Protein AF-A0AAP4UC87-F1 (afdb_monomer)

Solvent-accessible surface area (backbone atoms only — not comparable to full-atom values): 5278 Å² total; per-residue (Å²): 140,62,82,71,64,65,67,55,67,78,73,70,78,74,88,92,70,98,65,88,72,57,54,55,57,28,8,86,86,77,73,41,74,16,70,49,22,54,79,70,76,41,55,62,88,73,18,70,56,74,84,49,66,90,65,54,71,68,59,66,68,59,48,63,76,36,65,94,43,40,46,69,20,70,73,60,50,60,66,53,50,111

Radius of gyration: 16.44 Å; Cα contacts (8 Å, |Δi|>4): 78; chains: 1; bounding box: 20×52×28 Å

Structure (mmCIF, N/CA/C/O backbone):
data_AF-A0AAP4UC87-F1
#
_entry.id   AF-A0AAP4UC87-F1
#
loop_
_atom_site.group_PDB
_atom_site.id
_atom_site.type_symbol
_atom_site.label_atom_id
_atom_site.label_alt_id
_atom_site.label_comp_id
_atom_site.label_asym_id
_atom_site.label_entity_id
_atom_site.label_seq_id
_atom_site.pdbx_PDB_ins_code
_atom_site.Cartn_x
_atom_site.Cartn_y
_atom_site.Cartn_z
_atom_site.occupancy
_atom_site.B_iso_or_equiv
_atom_site.auth_seq_id
_atom_site.auth_comp_id
_atom_site.auth_asym_id
_atom_site.auth_atom_id
_atom_site.pdbx_PDB_model_num
ATOM 1 N N . MET A 1 1 ? 7.619 -40.643 -10.576 1.00 43.25 1 MET A N 1
ATOM 2 C CA . MET A 1 1 ? 7.524 -39.465 -9.686 1.00 43.25 1 MET A CA 1
ATOM 3 C C . MET A 1 1 ? 6.410 -38.594 -10.237 1.00 43.25 1 MET A C 1
ATOM 5 O O . MET A 1 1 ? 6.528 -38.129 -11.367 1.00 43.25 1 MET A O 1
ATOM 9 N N . THR A 1 2 ? 5.264 -38.517 -9.561 1.00 39.44 2 THR A N 1
ATOM 10 C CA . THR A 1 2 ? 4.051 -37.908 -10.143 1.00 39.44 2 THR A CA 1
ATOM 11 C C . THR A 1 2 ? 3.726 -36.598 -9.445 1.00 39.44 2 THR A C 1
ATOM 13 O O . THR A 1 2 ? 3.869 -36.476 -8.235 1.00 39.44 2 THR A O 1
ATOM 16 N N . LYS A 1 3 ? 3.237 -35.615 -10.214 1.00 50.19 3 LYS A N 1
ATOM 17 C CA . LYS A 1 3 ? 2.880 -34.250 -9.770 1.00 50.19 3 LYS A CA 1
ATOM 18 C C . LYS A 1 3 ? 1.984 -34.178 -8.516 1.00 50.19 3 LYS A C 1
ATOM 20 O O . LYS A 1 3 ? 1.867 -33.114 -7.918 1.00 50.19 3 LYS A O 1
ATOM 25 N N . LYS A 1 4 ? 1.367 -35.292 -8.108 1.00 49.31 4 LYS A N 1
ATOM 26 C CA . LYS A 1 4 ? 0.562 -35.421 -6.886 1.00 49.31 4 LYS A CA 1
ATOM 27 C C . LYS A 1 4 ? 1.390 -35.280 -5.599 1.00 49.31 4 LYS A C 1
ATOM 29 O O . LYS A 1 4 ? 0.853 -34.816 -4.603 1.00 49.31 4 LYS A O 1
ATOM 34 N N . GLU A 1 5 ? 2.683 -35.600 -5.634 1.00 40.91 5 GLU A N 1
ATOM 35 C CA . GLU A 1 5 ? 3.570 -35.545 -4.459 1.00 40.91 5 GLU A CA 1
ATOM 36 C C . GLU A 1 5 ? 3.936 -34.098 -4.069 1.00 40.91 5 GLU A C 1
ATOM 38 O O . GLU A 1 5 ? 4.125 -33.807 -2.894 1.00 40.91 5 GLU A O 1
ATOM 43 N N . VAL A 1 6 ? 3.931 -33.158 -5.025 1.00 52.03 6 VAL A N 1
ATOM 44 C CA . VAL A 1 6 ? 4.310 -31.745 -4.797 1.00 52.03 6 VAL A CA 1
ATOM 45 C C . VAL A 1 6 ? 3.196 -30.944 -4.107 1.00 52.03 6 VAL A C 1
ATOM 47 O O . VAL A 1 6 ? 3.468 -30.055 -3.305 1.00 52.03 6 VAL A O 1
ATOM 50 N N . VAL A 1 7 ? 1.926 -31.276 -4.361 1.00 50.19 7 VAL A N 1
ATOM 51 C CA . VAL A 1 7 ? 0.771 -30.560 -3.777 1.00 50.19 7 VAL A CA 1
ATOM 52 C C . VAL A 1 7 ? 0.596 -30.880 -2.285 1.00 50.19 7 VAL A C 1
ATOM 54 O O . VAL A 1 7 ? 0.003 -30.099 -1.542 1.00 50.19 7 VAL A O 1
ATOM 57 N N . GLN A 1 8 ? 1.124 -32.016 -1.825 1.00 45.03 8 GLN A N 1
ATOM 58 C CA . GLN A 1 8 ? 0.969 -32.476 -0.446 1.00 45.03 8 GLN A CA 1
ATOM 59 C C . GLN A 1 8 ? 1.971 -31.828 0.524 1.00 45.03 8 GLN A C 1
ATOM 61 O O . GLN A 1 8 ? 1.642 -31.657 1.698 1.00 45.03 8 GLN A O 1
ATOM 66 N N . VAL A 1 9 ? 3.136 -31.393 0.024 1.00 50.06 9 VAL A N 1
ATOM 67 C CA . VAL A 1 9 ? 4.193 -30.748 0.826 1.00 50.06 9 VAL A CA 1
ATOM 68 C C . VAL A 1 9 ? 3.730 -29.405 1.404 1.00 50.06 9 VAL A C 1
ATOM 70 O O . VAL A 1 9 ? 4.057 -29.080 2.538 1.00 50.06 9 VAL A O 1
ATOM 73 N N . TYR A 1 10 ? 2.888 -28.654 0.689 1.00 46.16 10 TYR A N 1
ATOM 74 C CA . TYR A 1 10 ? 2.434 -27.330 1.138 1.00 46.16 10 TYR A CA 1
ATOM 75 C C . TYR A 1 10 ? 1.209 -27.342 2.067 1.00 46.16 10 TYR A C 1
ATOM 77 O O . TYR A 1 10 ? 0.781 -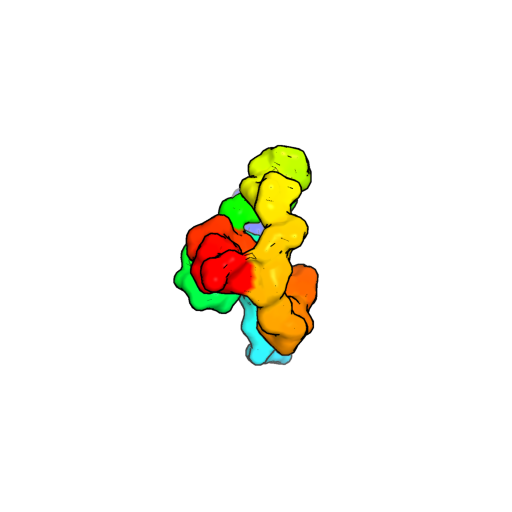26.283 2.514 1.00 46.16 10 TYR A O 1
ATOM 85 N N . ARG A 1 11 ? 0.623 -28.509 2.374 1.00 48.50 11 ARG A N 1
ATOM 86 C CA . ARG A 1 11 ? -0.589 -28.603 3.218 1.00 48.50 11 ARG A CA 1
ATOM 87 C C . ARG A 1 11 ? -0.296 -28.910 4.698 1.00 48.50 11 ARG A C 1
ATOM 89 O O . ARG A 1 11 ? -1.232 -28.964 5.485 1.00 48.50 11 ARG A O 1
ATOM 96 N N . HIS A 1 12 ? 0.968 -29.125 5.071 1.00 45.09 12 HIS A N 1
ATOM 97 C CA . HIS A 1 12 ? 1.369 -29.667 6.382 1.00 45.09 12 HIS A CA 1
ATOM 98 C C . HIS A 1 12 ? 2.367 -28.786 7.162 1.00 45.09 12 HIS A C 1
ATOM 100 O O . HIS A 1 12 ? 3.206 -29.314 7.876 1.00 45.09 12 HIS A O 1
ATOM 106 N N . LEU A 1 13 ? 2.271 -27.459 7.055 1.00 52.06 13 LEU A N 1
ATOM 107 C CA . LEU A 1 13 ? 2.866 -26.541 8.039 1.00 52.06 13 LEU A CA 1
ATOM 108 C C . LEU A 1 13 ? 1.705 -25.982 8.892 1.00 52.06 13 LEU A C 1
ATOM 110 O O . LEU A 1 13 ? 1.035 -25.039 8.483 1.00 52.06 13 LEU A O 1
ATOM 114 N N . GLU A 1 14 ? 1.207 -26.764 9.858 1.00 48.59 14 GLU A N 1
ATOM 115 C CA . GLU A 1 14 ? 1.477 -26.546 11.299 1.00 48.59 14 GLU A CA 1
ATOM 116 C C . GLU A 1 14 ? 0.735 -25.294 11.819 1.00 48.59 14 GLU A C 1
ATOM 118 O O . GLU A 1 14 ? 1.204 -24.167 11.710 1.00 48.59 14 GLU A O 1
ATOM 123 N N . SER A 1 15 ? -0.553 -25.387 12.173 1.00 54.97 15 SER A N 1
ATOM 124 C CA . SER A 1 15 ? -1.047 -25.659 13.541 1.00 54.97 15 SER A CA 1
ATOM 125 C C . SER A 1 15 ? -0.133 -25.129 14.664 1.00 54.97 15 SER A C 1
ATOM 127 O O . SER A 1 15 ? 1.032 -25.493 14.736 1.00 54.97 15 SER A O 1
ATOM 129 N N . ASP A 1 16 ? -0.709 -24.302 15.552 1.00 48.62 16 ASP A N 1
ATOM 130 C CA . ASP A 1 16 ? -0.158 -23.865 16.855 1.00 48.62 16 ASP A CA 1
ATOM 131 C C . ASP A 1 16 ? 0.680 -22.568 16.933 1.00 48.62 16 ASP A C 1
ATOM 133 O O . ASP A 1 16 ? 1.620 -22.434 17.711 1.00 48.62 16 ASP A O 1
ATOM 137 N N . LYS A 1 17 ? 0.227 -21.506 16.254 1.00 43.09 17 LYS A N 1
ATOM 138 C CA . LYS A 1 17 ? 0.207 -20.147 16.840 1.00 43.09 17 LYS A CA 1
ATOM 139 C C . LYS A 1 17 ? -0.878 -19.335 16.143 1.00 43.09 17 LYS A C 1
ATOM 141 O O . LYS A 1 17 ? -0.749 -18.993 14.974 1.00 43.09 17 LYS A O 1
ATOM 146 N N . LYS A 1 18 ? -1.972 -19.024 16.843 1.00 44.22 18 LYS A N 1
ATOM 147 C CA . LYS A 1 18 ? -3.093 -18.206 16.340 1.00 44.22 18 LYS A CA 1
ATOM 148 C C . LYS A 1 18 ? -2.673 -16.731 16.213 1.00 44.22 18 LYS A C 1
ATOM 150 O O . LYS A 1 18 ? -3.237 -15.856 16.855 1.00 44.22 18 LYS A O 1
ATOM 155 N N . GLN A 1 19 ? -1.641 -16.456 15.425 1.00 46.66 19 GLN A N 1
ATOM 156 C CA . GLN A 1 19 ? -1.257 -15.122 15.000 1.00 46.66 19 GLN A CA 1
ATOM 157 C C . GLN A 1 19 ? -1.873 -14.941 13.617 1.00 46.66 19 GLN A C 1
ATOM 159 O O . GLN A 1 19 ? -1.495 -15.639 12.685 1.00 46.66 19 GLN A O 1
ATOM 164 N N . GLN A 1 20 ? -2.862 -14.056 13.499 1.00 51.78 20 GLN A N 1
ATOM 165 C CA . GLN A 1 20 ? -3.479 -13.702 12.222 1.00 51.78 20 GLN A CA 1
ATOM 166 C C . GLN A 1 20 ? -2.389 -13.235 11.245 1.00 51.78 20 GLN A C 1
ATOM 168 O O . GLN A 1 20 ? -1.915 -12.099 11.324 1.00 51.78 20 GLN A O 1
ATOM 173 N N . VAL A 1 21 ? -1.947 -14.134 10.366 1.00 52.03 21 VAL A N 1
ATOM 174 C CA . VAL A 1 21 ? -1.077 -13.805 9.241 1.00 52.03 21 VAL A CA 1
ATOM 175 C C . VAL A 1 21 ? -1.963 -13.026 8.282 1.00 52.03 21 VAL A C 1
ATOM 177 O O . VAL A 1 21 ? -2.941 -13.562 7.766 1.00 52.03 21 VAL A O 1
ATOM 180 N N . ALA A 1 22 ? -1.705 -11.729 8.127 1.00 60.94 22 ALA A N 1
ATOM 181 C CA . ALA A 1 22 ? -2.411 -10.963 7.116 1.00 60.94 22 ALA A CA 1
ATOM 182 C C . ALA A 1 22 ? -2.057 -11.570 5.754 1.00 60.94 22 ALA A C 1
ATOM 184 O O . ALA A 1 22 ? -0.880 -11.647 5.406 1.00 60.94 22 ALA A O 1
ATOM 185 N N . GLU A 1 23 ? -3.064 -12.020 5.008 1.00 74.5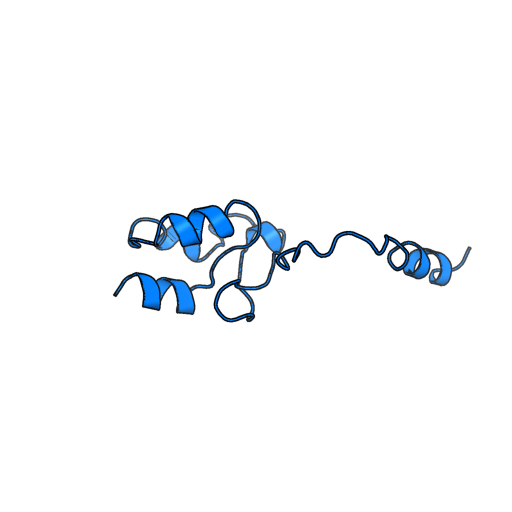0 23 GLU A N 1
ATOM 186 C CA . GLU A 1 23 ? -2.892 -12.419 3.614 1.00 74.50 23 GLU A CA 1
ATOM 187 C C . GLU A 1 23 ? -2.295 -11.222 2.856 1.00 74.50 23 GLU A C 1
ATOM 189 O O . GLU A 1 23 ? -2.938 -10.169 2.792 1.00 74.50 23 GLU A O 1
ATOM 194 N N . PRO A 1 24 ? -1.080 -11.322 2.290 1.00 80.50 24 PRO A N 1
ATOM 195 C CA . PRO A 1 24 ? -0.327 -10.150 1.842 1.00 80.50 24 PRO A CA 1
ATOM 196 C C . PRO A 1 24 ? -0.977 -9.444 0.638 1.00 80.50 24 PRO A C 1
ATOM 198 O O . PRO A 1 24 ? -0.686 -8.277 0.373 1.00 80.50 24 PRO A O 1
ATOM 201 N N . LEU A 1 25 ? -1.894 -10.121 -0.067 1.00 87.19 25 LEU A N 1
ATOM 202 C CA . LEU A 1 25 ? -2.715 -9.580 -1.161 1.00 87.19 25 LEU A CA 1
ATOM 203 C C . LEU A 1 25 ? -4.072 -9.021 -0.702 1.00 87.19 25 LEU A C 1
ATOM 205 O O . LEU A 1 25 ? -4.833 -8.483 -1.510 1.00 87.19 25 LEU A O 1
ATOM 209 N N . THR A 1 26 ? -4.381 -9.113 0.589 1.00 90.00 26 THR A N 1
ATOM 210 C CA . THR A 1 26 ? -5.665 -8.711 1.159 1.00 90.00 26 THR A CA 1
ATOM 211 C C . THR A 1 26 ? -5.515 -7.428 1.963 1.00 90.00 26 THR A C 1
ATOM 213 O O . THR A 1 26 ? -4.585 -7.238 2.740 1.00 90.00 26 THR A O 1
ATOM 216 N N . CYS A 1 27 ? -6.457 -6.512 1.777 1.00 90.00 27 CYS A N 1
ATOM 217 C CA . CYS A 1 27 ? -6.544 -5.286 2.539 1.00 90.00 27 CYS A CA 1
ATOM 218 C C . CYS A 1 27 ? -6.960 -5.612 3.978 1.00 90.00 27 CYS A C 1
ATOM 220 O O . CYS A 1 27 ? -8.048 -6.153 4.184 1.00 90.00 27 CYS A O 1
AT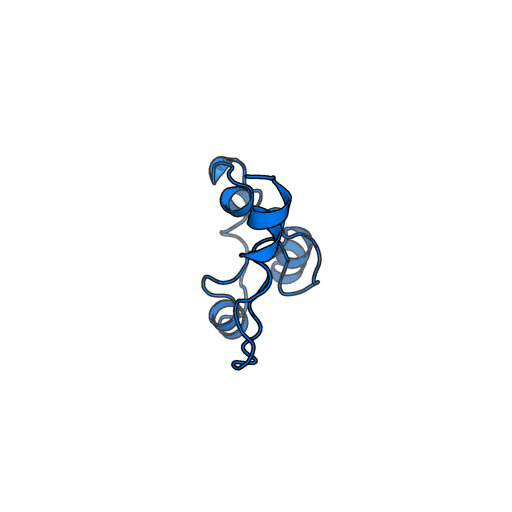OM 222 N N . PRO A 1 28 ? -6.176 -5.202 4.983 1.00 86.69 28 PRO A N 1
ATOM 223 C CA . PRO A 1 28 ? -6.447 -5.528 6.381 1.00 86.69 28 PRO A CA 1
ATOM 224 C C . PRO A 1 28 ? -7.661 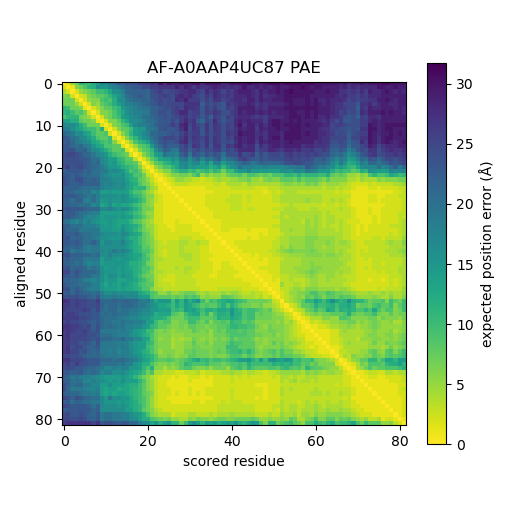-4.781 6.959 1.00 86.69 28 PRO A C 1
ATOM 226 O O . PRO A 1 28 ? -8.128 -5.118 8.038 1.00 86.69 28 PRO A O 1
ATOM 229 N N . ILE A 1 29 ? -8.183 -3.776 6.246 1.00 87.12 29 ILE A N 1
ATOM 230 C CA . ILE A 1 29 ? -9.331 -2.972 6.686 1.00 87.12 29 ILE A CA 1
ATOM 231 C C . ILE A 1 29 ? -10.649 -3.549 6.162 1.00 87.12 29 ILE A C 1
ATOM 233 O O . ILE A 1 29 ? -11.623 -3.641 6.899 1.00 87.12 29 ILE A O 1
ATOM 237 N N . CYS A 1 30 ? -10.705 -3.910 4.875 1.00 92.25 30 CYS A N 1
ATOM 238 C CA . CYS A 1 30 ? -11.951 -4.339 4.227 1.00 92.25 30 CYS A CA 1
ATOM 239 C C . CYS A 1 30 ? -11.966 -5.802 3.781 1.00 92.25 30 CYS A C 1
ATOM 241 O O . CYS A 1 30 ? -12.974 -6.246 3.237 1.00 92.25 30 CYS A O 1
ATOM 243 N N . LEU A 1 31 ? -10.861 -6.529 3.971 1.00 90.38 31 LEU A N 1
ATOM 244 C CA . LEU A 1 31 ? -10.686 -7.936 3.600 1.00 90.38 31 LEU A CA 1
ATOM 245 C C . LEU A 1 31 ? -10.872 -8.237 2.098 1.00 90.38 31 LEU A C 1
ATOM 247 O O . LEU A 1 31 ? -11.079 -9.381 1.709 1.00 90.38 31 LEU A O 1
ATOM 251 N N . LYS A 1 32 ? -10.779 -7.212 1.241 1.00 92.69 32 LYS A N 1
ATOM 252 C CA . LYS A 1 32 ? -10.764 -7.329 -0.230 1.00 92.69 32 LYS A CA 1
ATOM 253 C C . LYS A 1 32 ? -9.343 -7.210 -0.767 1.00 92.69 32 LYS A C 1
ATOM 255 O O . LYS A 1 32 ? -8.453 -6.799 -0.035 1.00 92.69 32 LYS A O 1
ATOM 260 N N . GLU A 1 33 ? -9.130 -7.484 -2.051 1.00 92.69 33 GLU A N 1
ATOM 261 C CA . GLU A 1 33 ? -7.819 -7.321 -2.695 1.00 92.69 33 GLU A CA 1
ATOM 262 C C . GLU A 1 33 ? -7.212 -5.922 -2.454 1.00 92.69 33 GLU A C 1
ATOM 264 O O . GLU A 1 33 ? -7.867 -4.896 -2.663 1.00 92.69 33 GLU A O 1
ATOM 269 N N . ASN A 1 34 ? -5.942 -5.867 -2.041 1.00 92.19 34 ASN A N 1
ATOM 270 C CA . ASN A 1 34 ? -5.224 -4.605 -1.813 1.00 92.19 34 ASN A CA 1
ATOM 271 C C . ASN A 1 34 ? -4.575 -4.012 -3.074 1.00 92.19 34 ASN A C 1
ATOM 273 O O . ASN A 1 34 ? -4.177 -2.843 -3.062 1.00 92.19 34 ASN A O 1
ATOM 277 N N . LYS A 1 35 ? -4.499 -4.808 -4.151 1.00 92.31 35 LYS A N 1
ATOM 278 C CA . LYS A 1 35 ? -3.860 -4.467 -5.433 1.00 92.31 35 LYS A CA 1
ATOM 279 C C . LYS A 1 35 ? -2.403 -4.002 -5.269 1.00 92.31 35 LYS A C 1
ATOM 281 O O . LYS A 1 35 ? -1.953 -3.099 -5.972 1.00 92.31 35 LYS A O 1
ATOM 286 N N . CYS A 1 36 ? -1.666 -4.611 -4.338 1.00 91.31 36 CYS A N 1
ATOM 287 C CA . CYS A 1 36 ? -0.229 -4.400 -4.190 1.00 91.31 36 CYS A CA 1
ATOM 288 C C . CYS A 1 36 ? 0.529 -5.011 -5.377 1.00 91.31 36 CYS A C 1
ATOM 290 O O . CYS A 1 36 ? 0.552 -6.231 -5.540 1.00 91.31 36 CYS A O 1
ATOM 292 N N . ALA A 1 37 ? 1.181 -4.167 -6.180 1.00 92.19 37 ALA A N 1
ATOM 293 C CA . ALA A 1 37 ? 1.983 -4.616 -7.317 1.00 92.19 37 ALA A CA 1
ATOM 294 C C . ALA A 1 37 ? 3.176 -5.484 -6.874 1.00 92.19 37 ALA A C 1
ATOM 296 O O . ALA A 1 37 ? 3.397 -6.547 -7.445 1.00 92.19 37 ALA A O 1
ATOM 297 N N . VAL A 1 38 ? 3.874 -5.094 -5.799 1.00 90.25 38 VAL A N 1
ATOM 298 C CA . VAL A 1 38 ? 5.054 -5.817 -5.284 1.00 90.25 38 VAL A CA 1
ATOM 299 C C . VAL A 1 38 ? 4.703 -7.241 -4.861 1.00 90.25 38 VAL A C 1
ATOM 301 O O . VAL A 1 38 ? 5.362 -8.193 -5.268 1.00 90.25 38 VAL A O 1
ATOM 304 N N . THR A 1 39 ? 3.627 -7.413 -4.091 1.00 86.31 39 THR A N 1
ATOM 305 C CA . THR A 1 39 ? 3.163 -8.743 -3.669 1.00 86.31 39 THR A CA 1
ATOM 306 C C . THR A 1 39 ? 2.674 -9.582 -4.854 1.00 86.31 39 THR A C 1
ATOM 308 O O . THR A 1 39 ? 2.766 -10.804 -4.819 1.00 86.31 39 THR A O 1
ATOM 311 N N . ALA A 1 40 ? 2.200 -8.938 -5.922 1.00 86.06 40 ALA A N 1
ATOM 312 C CA . ALA A 1 40 ? 1.839 -9.594 -7.175 1.00 86.06 40 ALA A CA 1
ATOM 313 C C . ALA A 1 40 ? 3.047 -9.892 -8.097 1.00 86.06 40 ALA A C 1
ATOM 315 O O . ALA A 1 40 ? 2.845 -10.357 -9.216 1.00 86.06 40 ALA A O 1
ATOM 316 N N . GLY A 1 41 ? 4.288 -9.633 -7.662 1.00 89.56 41 GLY A N 1
ATOM 317 C CA . GLY A 1 41 ? 5.504 -9.870 -8.452 1.00 89.56 41 GLY A CA 1
ATOM 318 C C . GLY A 1 41 ? 5.798 -8.799 -9.508 1.00 89.56 41 GLY A C 1
ATOM 319 O O . GLY A 1 41 ? 6.623 -9.014 -10.393 1.00 89.56 41 GLY A O 1
ATOM 320 N N . LEU A 1 42 ? 5.124 -7.652 -9.429 1.00 91.25 42 LEU A N 1
ATOM 321 C CA . LEU A 1 42 ? 5.332 -6.496 -10.293 1.00 91.25 42 LEU A CA 1
ATOM 322 C C . LEU A 1 42 ? 6.177 -5.433 -9.582 1.00 91.25 42 LEU A C 1
ATOM 324 O O . LEU A 1 42 ? 6.377 -5.457 -8.368 1.00 91.25 42 LEU A O 1
ATOM 328 N N . SER A 1 43 ? 6.667 -4.471 -10.355 1.00 93.44 43 SER A N 1
ATOM 329 C CA . SER A 1 43 ? 7.486 -3.380 -9.839 1.00 93.44 43 SER A CA 1
ATOM 330 C C . SER A 1 43 ? 6.666 -2.413 -8.961 1.00 93.44 43 SER A C 1
ATOM 332 O O . SER A 1 43 ? 5.450 -2.267 -9.138 1.00 93.44 43 SER A O 1
ATOM 334 N N . ILE A 1 44 ? 7.310 -1.733 -8.004 1.00 90.25 44 ILE A N 1
ATOM 335 C CA . ILE A 1 44 ? 6.634 -0.777 -7.102 1.00 90.25 44 ILE A CA 1
ATOM 336 C C . ILE A 1 44 ? 6.052 0.422 -7.863 1.00 90.25 44 ILE A C 1
ATOM 338 O O . ILE A 1 4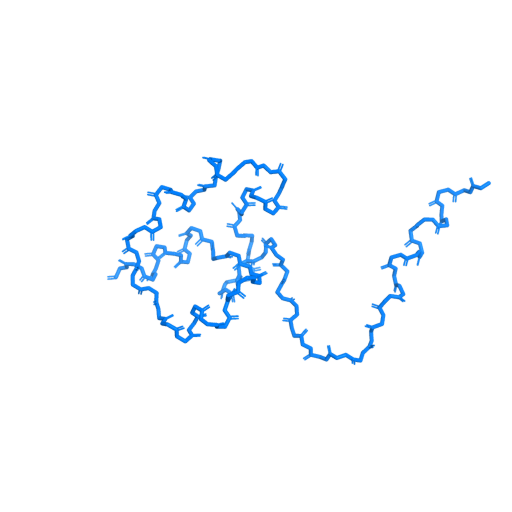4 ? 5.024 0.971 -7.471 1.00 90.25 44 ILE A O 1
ATOM 342 N N . GLU A 1 45 ? 6.658 0.775 -8.991 1.00 91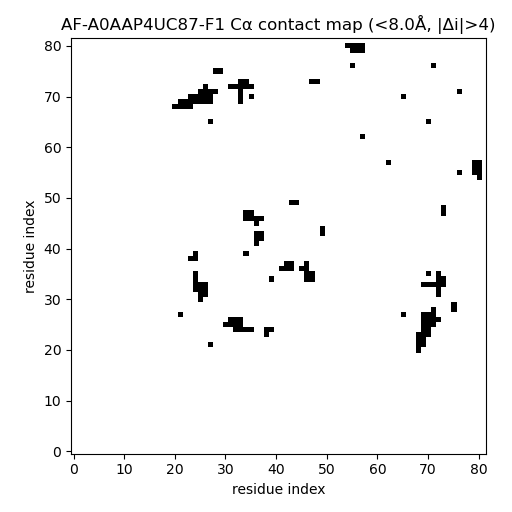.31 45 GLU A N 1
ATOM 343 C CA . GLU A 1 45 ? 6.230 1.810 -9.933 1.00 91.31 45 GLU A CA 1
ATOM 344 C C . GLU A 1 45 ? 4.850 1.510 -10.532 1.00 91.31 45 GLU A C 1
ATOM 346 O O . GLU A 1 45 ? 4.124 2.430 -10.896 1.00 91.31 45 GLU A O 1
ATOM 351 N N . SER A 1 46 ? 4.455 0.233 -10.575 1.00 91.06 46 SER A N 1
ATOM 352 C CA . SER A 1 46 ? 3.121 -0.196 -11.013 1.00 91.06 46 SER A CA 1
ATOM 353 C C . SER A 1 46 ? 2.068 -0.124 -9.898 1.00 91.06 46 SER A C 1
ATOM 355 O O . SER A 1 46 ? 0.890 -0.396 -10.136 1.00 91.06 46 SER A O 1
ATOM 357 N N . CYS A 1 47 ? 2.459 0.197 -8.660 1.00 91.56 47 CYS A N 1
ATOM 358 C CA . CYS A 1 47 ? 1.547 0.213 -7.523 1.00 91.56 47 CYS A CA 1
ATOM 359 C C . CYS A 1 47 ? 0.800 1.546 -7.426 1.00 91.56 47 CYS A C 1
ATOM 361 O O . CYS A 1 47 ? 1.406 2.618 -7.383 1.00 91.56 47 CYS A O 1
ATOM 363 N N . TRP A 1 48 ? -0.525 1.484 -7.266 1.00 89.62 48 TRP A N 1
ATOM 364 C CA . TRP A 1 48 ? -1.361 2.679 -7.097 1.00 89.62 48 TRP A CA 1
ATOM 365 C C . TRP A 1 48 ? -0.890 3.558 -5.921 1.00 89.62 48 TRP A C 1
ATOM 367 O O . TRP A 1 48 ? -1.016 4.785 -5.975 1.00 89.62 48 TRP A O 1
ATOM 377 N N . CYS A 1 49 ? -0.326 2.943 -4.869 1.00 88.06 49 CYS A N 1
ATOM 378 C CA . CYS A 1 49 ? 0.040 3.634 -3.634 1.00 88.06 49 CYS A CA 1
ATOM 379 C C . CYS A 1 49 ? 1.201 4.615 -3.818 1.00 88.06 49 CYS A C 1
ATOM 381 O O . CYS A 1 49 ? 1.234 5.626 -3.118 1.00 88.06 49 CYS A O 1
ATOM 383 N N . LEU A 1 50 ? 2.096 4.383 -4.787 1.00 88.75 50 LEU A N 1
ATOM 384 C CA . LEU A 1 50 ? 3.243 5.255 -5.046 1.00 88.75 50 LEU A CA 1
ATOM 385 C C . LEU A 1 50 ? 2.798 6.673 -5.437 1.00 88.75 50 LEU A C 1
ATOM 387 O O . LEU A 1 50 ? 3.446 7.651 -5.085 1.00 88.75 50 LEU A O 1
ATOM 391 N N . THR A 1 51 ? 1.647 6.789 -6.105 1.00 82.81 51 THR A N 1
ATOM 392 C CA . THR A 1 51 ? 1.088 8.079 -6.543 1.00 82.81 51 THR A CA 1
ATOM 393 C C . THR A 1 51 ? 0.334 8.837 -5.446 1.00 82.81 51 THR A C 1
ATOM 395 O O . THR A 1 51 ? -0.000 10.008 -5.630 1.00 82.81 51 THR A O 1
ATOM 398 N N . GLN A 1 52 ? 0.019 8.184 -4.322 1.00 80.31 52 GLN A N 1
ATOM 399 C CA . GLN A 1 52 ? -0.857 8.742 -3.284 1.00 80.31 52 GLN A CA 1
ATOM 400 C C . GLN A 1 52 ? -0.197 8.866 -1.913 1.00 80.31 52 GLN A C 1
ATOM 402 O O . GLN A 1 52 ? -0.620 9.725 -1.149 1.00 80.31 52 GLN A O 1
ATOM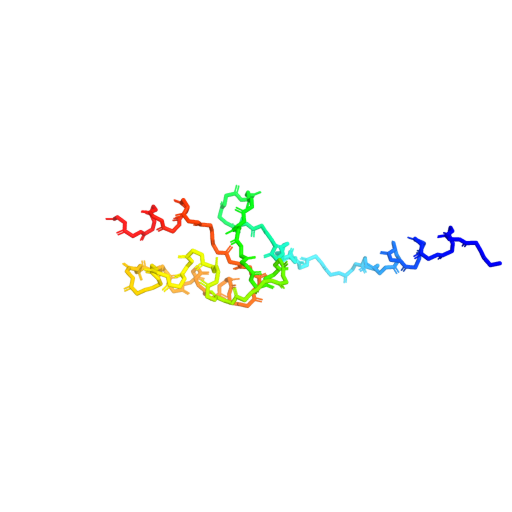 407 N N . SER A 1 53 ? 0.827 8.061 -1.613 1.00 66.12 53 SER A N 1
ATOM 408 C CA . SER A 1 53 ? 1.387 7.796 -0.277 1.00 66.12 53 SER A CA 1
ATOM 409 C C . SER A 1 53 ? 1.626 9.014 0.627 1.00 66.12 53 SER A C 1
ATOM 411 O O . SER A 1 53 ? 1.487 8.878 1.839 1.00 66.12 53 SER A O 1
ATOM 413 N N . GLY A 1 54 ? 1.891 10.204 0.082 1.00 66.00 54 GLY A N 1
ATOM 414 C CA . GLY A 1 54 ? 2.110 11.434 0.856 1.00 66.00 54 GLY A CA 1
ATOM 415 C C . GLY A 1 54 ? 0.861 12.172 1.366 1.00 66.00 54 GLY A C 1
ATOM 416 O O . GLY A 1 54 ? 1.014 13.194 2.028 1.00 66.00 54 GLY A O 1
ATOM 417 N N . LYS A 1 55 ? -0.364 11.725 1.053 1.00 65.44 55 LYS A N 1
ATOM 418 C CA . LYS A 1 55 ? -1.596 12.496 1.343 1.00 65.44 55 LYS A CA 1
ATOM 419 C C . LYS A 1 55 ? -2.366 12.054 2.588 1.00 65.44 55 LYS A C 1
ATOM 421 O O . LYS A 1 55 ? -3.240 12.784 3.045 1.00 65.44 55 LYS A O 1
ATOM 426 N N . ALA A 1 56 ? -2.073 10.878 3.134 1.00 67.62 56 ALA A N 1
ATOM 427 C CA . ALA A 1 56 ? -2.820 10.327 4.258 1.00 67.62 56 ALA A CA 1
ATOM 428 C C . ALA A 1 56 ? -2.191 10.676 5.600 1.00 67.62 56 ALA A C 1
ATOM 430 O O . ALA A 1 56 ? -1.005 10.436 5.818 1.00 67.62 56 ALA A O 1
ATOM 431 N N . LYS A 1 57 ? -3.029 11.105 6.544 1.00 72.38 57 LYS A N 1
ATOM 432 C CA . LYS A 1 57 ? -2.747 10.962 7.973 1.00 72.38 57 LYS A CA 1
ATOM 433 C C . LYS A 1 57 ? -3.416 9.678 8.445 1.00 72.38 57 LYS A C 1
ATOM 435 O O . LYS A 1 57 ? -4.559 9.691 8.882 1.00 72.38 57 LYS A O 1
ATOM 440 N N . ILE A 1 58 ? -2.721 8.559 8.275 1.00 73.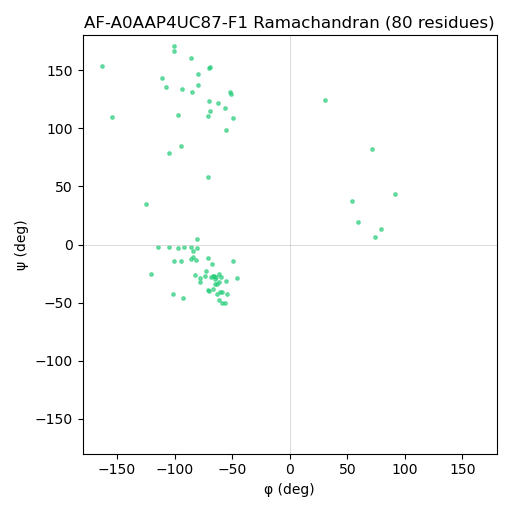31 58 ILE A N 1
ATOM 441 C CA . ILE A 1 58 ? -3.187 7.279 8.812 1.00 73.31 58 ILE A CA 1
ATOM 442 C C . ILE A 1 58 ? -2.844 7.249 10.297 1.00 73.31 58 ILE A C 1
ATOM 444 O O . ILE A 1 58 ? -1.747 7.650 10.686 1.00 73.31 58 ILE A O 1
ATOM 448 N N . ASP A 1 59 ? -3.790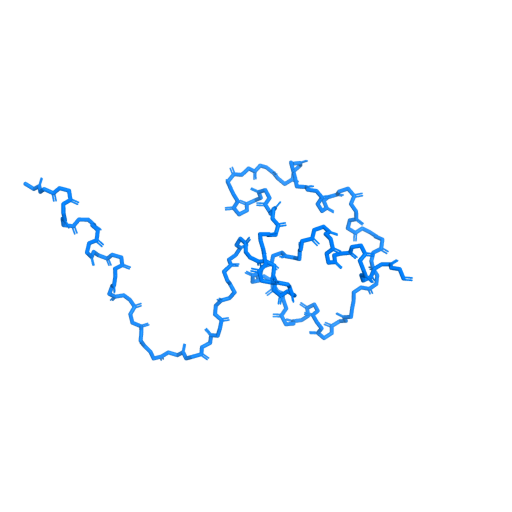 6.777 11.103 1.00 77.50 59 ASP A N 1
ATOM 449 C CA . ASP A 1 59 ? -3.594 6.566 12.530 1.00 77.50 59 ASP A CA 1
ATOM 450 C C . ASP A 1 59 ? -2.309 5.738 12.813 1.00 77.50 59 ASP A C 1
ATOM 452 O O . ASP A 1 59 ? -2.104 4.687 12.188 1.00 77.50 59 ASP A O 1
ATOM 456 N N . PRO A 1 60 ? -1.417 6.200 13.711 1.00 77.00 60 PRO A N 1
ATOM 457 C CA . PRO A 1 60 ? -0.165 5.510 14.010 1.00 77.00 60 PRO A CA 1
ATOM 458 C C . PRO A 1 60 ? -0.338 4.117 14.627 1.00 77.00 60 PRO A C 1
ATOM 460 O O . PRO A 1 60 ? 0.474 3.238 14.336 1.00 77.00 60 PRO A O 1
ATOM 463 N N . GLU A 1 61 ? -1.369 3.885 15.448 1.00 79.00 61 GLU A N 1
ATOM 464 C CA . GLU A 1 61 ? -1.622 2.566 16.047 1.00 79.00 61 GLU A CA 1
ATOM 465 C C . GLU A 1 61 ? -2.085 1.570 14.980 1.00 79.00 61 GLU A C 1
ATOM 467 O O . GLU A 1 61 ? -1.610 0.430 14.931 1.00 79.00 61 GLU A O 1
ATOM 472 N N . LEU A 1 62 ? -2.931 2.026 14.051 1.00 76.31 62 LEU A N 1
ATOM 473 C CA . LEU A 1 62 ? -3.298 1.262 12.864 1.00 76.31 62 LEU A CA 1
ATOM 474 C C . LEU A 1 62 ? -2.051 0.921 12.034 1.00 76.31 62 LEU A C 1
ATOM 476 O O . LEU A 1 62 ? -1.828 -0.247 11.728 1.00 76.31 62 LEU A O 1
ATOM 480 N N . LEU A 1 63 ? -1.192 1.895 11.709 1.00 73.25 63 LEU A N 1
ATOM 481 C CA . LEU A 1 63 ? 0.057 1.646 10.970 1.00 73.25 63 LEU A CA 1
ATOM 482 C C . LEU A 1 63 ? 0.990 0.660 11.688 1.00 73.25 63 LEU A C 1
ATOM 484 O O . LEU A 1 63 ? 1.565 -0.223 11.043 1.00 73.25 63 LEU A O 1
ATOM 488 N N . ALA A 1 64 ? 1.121 0.761 13.011 1.00 76.19 64 ALA A N 1
ATOM 489 C CA . ALA A 1 64 ? 1.917 -0.164 13.815 1.00 76.19 64 ALA A CA 1
ATOM 490 C C . ALA A 1 64 ? 1.390 -1.605 13.703 1.00 76.19 64 ALA A C 1
ATOM 492 O O . ALA A 1 64 ? 2.166 -2.545 13.520 1.00 76.19 64 ALA A O 1
ATOM 493 N N . GLY A 1 65 ? 0.065 -1.787 13.706 1.00 72.00 65 GLY A N 1
ATOM 494 C CA . GLY A 1 65 ? -0.571 -3.091 13.498 1.00 72.00 65 GLY A CA 1
ATOM 495 C C . GLY A 1 65 ? -0.337 -3.686 12.102 1.00 72.00 65 GLY A C 1
ATOM 496 O O . GLY A 1 65 ? -0.264 -4.913 11.958 1.00 72.00 65 GLY A O 1
ATOM 497 N N . LEU A 1 66 ? -0.176 -2.825 11.091 1.00 71.06 66 LEU A N 1
ATOM 498 C CA . LEU A 1 66 ? -0.030 -3.186 9.675 1.00 71.06 66 LEU A CA 1
ATOM 499 C C . LEU A 1 66 ? 1.417 -3.315 9.195 1.00 71.06 66 LEU A C 1
ATOM 501 O O . LEU A 1 66 ? 1.652 -3.856 8.111 1.00 71.06 66 LEU A O 1
ATOM 505 N N . SER A 1 67 ? 2.371 -2.828 9.986 1.00 64.94 67 SER A N 1
ATOM 506 C CA . SER A 1 67 ? 3.785 -2.717 9.629 1.00 64.94 67 SER A CA 1
ATOM 507 C C . SER A 1 67 ? 4.332 -4.031 9.061 1.00 64.94 67 SER A C 1
ATOM 509 O O . SER A 1 67 ? 4.467 -5.028 9.769 1.00 64.94 67 SER A O 1
ATOM 511 N N . GLY A 1 68 ? 4.604 -4.028 7.751 1.00 67.25 68 GLY A N 1
ATOM 512 C CA . GLY A 1 68 ? 5.208 -5.141 7.012 1.00 67.25 68 GLY A CA 1
ATOM 513 C C . GLY A 1 68 ? 4.313 -6.356 6.736 1.00 67.25 68 GLY A C 1
ATOM 514 O O . GLY A 1 68 ? 4.825 -7.347 6.227 1.00 67.25 68 GLY A O 1
ATOM 515 N N . LYS A 1 69 ? 3.008 -6.317 7.048 1.00 75.06 69 LYS A N 1
ATOM 516 C CA . LYS A 1 69 ? 2.123 -7.496 6.927 1.00 75.06 69 LYS A CA 1
ATOM 517 C C . LYS A 1 69 ? 1.245 -7.494 5.676 1.00 75.06 69 LYS A C 1
ATOM 519 O O . LYS A 1 69 ? 1.100 -8.528 5.038 1.00 75.06 69 LYS A O 1
ATOM 524 N N . ALA A 1 70 ? 0.656 -6.351 5.324 1.00 84.81 70 ALA A N 1
ATOM 525 C CA . ALA A 1 70 ? -0.175 -6.202 4.127 1.00 84.81 70 ALA A CA 1
ATOM 526 C C . ALA A 1 70 ? -0.359 -4.724 3.754 1.00 84.81 70 ALA A C 1
ATOM 528 O O . ALA A 1 70 ? -0.349 -3.846 4.618 1.00 84.81 70 ALA A O 1
ATOM 529 N N . CYS A 1 71 ? -0.593 -4.441 2.471 1.00 88.81 71 CYS A N 1
ATOM 530 C CA . CYS A 1 71 ? -0.966 -3.099 2.024 1.00 88.81 71 CYS A CA 1
ATOM 531 C C . CYS A 1 71 ? -2.459 -2.813 2.270 1.00 88.81 71 CYS A C 1
ATOM 533 O O . CYS A 1 71 ? -3.313 -3.693 2.141 1.00 88.81 71 CYS A O 1
ATOM 535 N N . ILE A 1 72 ? -2.792 -1.553 2.561 1.00 89.00 72 ILE A N 1
ATOM 536 C CA . ILE A 1 72 ? -4.172 -1.036 2.501 1.00 89.00 72 ILE A CA 1
ATOM 537 C C . ILE A 1 72 ? -4.592 -0.952 1.018 1.00 89.00 72 ILE A C 1
ATOM 539 O O . ILE A 1 72 ? -3.720 -0.823 0.172 1.00 89.00 72 ILE A O 1
ATOM 543 N N . CYS A 1 73 ? -5.881 -1.058 0.664 1.00 91.50 73 CYS A N 1
ATOM 544 C CA . CYS A 1 73 ? -6.346 -0.851 -0.720 1.00 91.50 73 CYS A CA 1
ATOM 545 C C . CYS A 1 73 ? -6.620 0.633 -1.018 1.00 91.50 73 CYS A C 1
ATOM 547 O O . CYS A 1 73 ? -6.879 1.414 -0.100 1.00 91.50 73 CYS A O 1
ATOM 549 N N . GLN A 1 74 ? -6.661 1.013 -2.300 1.00 91.38 74 GLN A N 1
ATOM 550 C CA . GLN A 1 74 ? -6.923 2.396 -2.722 1.00 91.38 74 GLN A CA 1
ATOM 551 C C . GLN A 1 74 ? -8.224 2.965 -2.134 1.00 91.38 74 GLN A C 1
ATOM 553 O O . GLN A 1 74 ? -8.244 4.093 -1.648 1.00 91.38 74 GLN A O 1
ATOM 558 N N . SER A 1 75 ? -9.303 2.178 -2.117 1.00 91.75 75 SER A N 1
ATOM 559 C CA . SER A 1 75 ? -10.599 2.632 -1.599 1.00 91.75 75 SER A CA 1
ATOM 560 C C . SER A 1 75 ? -10.581 2.891 -0.092 1.00 91.75 75 SER A C 1
ATOM 562 O O . SER A 1 75 ? -11.213 3.833 0.376 1.00 91.75 75 SER A O 1
ATOM 564 N N . CYS A 1 76 ? -9.877 2.064 0.686 1.00 89.75 76 CYS A N 1
ATOM 565 C CA . CYS A 1 76 ? -9.708 2.299 2.120 1.00 89.75 76 CYS A CA 1
ATOM 566 C C . CYS A 1 76 ? -8.776 3.483 2.376 1.00 89.75 76 CYS A C 1
ATOM 568 O O . CYS A 1 76 ? -9.070 4.295 3.244 1.00 89.75 76 CYS A O 1
ATOM 570 N N . TYR A 1 77 ? -7.709 3.621 1.585 1.00 88.00 77 TYR A N 1
ATOM 571 C CA . TYR A 1 77 ? -6.806 4.765 1.656 1.00 88.00 77 TYR A CA 1
ATOM 572 C C . TYR A 1 77 ? -7.561 6.088 1.476 1.00 88.00 77 TYR A C 1
ATOM 574 O O . TYR A 1 77 ? -7.484 6.950 2.340 1.00 88.00 77 TYR A O 1
ATOM 582 N N . GLN A 1 78 ? -8.385 6.208 0.431 1.00 87.06 78 GLN A N 1
ATOM 583 C CA . GLN A 1 78 ? -9.184 7.412 0.157 1.00 87.06 78 GLN A CA 1
ATOM 584 C C . GLN A 1 78 ? -10.162 7.791 1.281 1.00 87.06 78 GLN A C 1
ATOM 586 O O . GLN A 1 78 ? -10.508 8.960 1.426 1.00 87.06 78 GLN A O 1
ATOM 591 N N . LYS A 1 79 ? -10.642 6.817 2.064 1.00 86.25 79 LYS A N 1
ATOM 592 C CA . LYS A 1 79 ? -11.521 7.070 3.218 1.00 86.25 79 LYS A CA 1
ATOM 593 C C . LYS A 1 79 ? -10.757 7.574 4.438 1.00 86.25 79 LYS A C 1
ATOM 595 O O . LYS A 1 79 ? -11.336 8.277 5.248 1.00 86.25 79 LYS A O 1
ATOM 600 N N . LEU A 1 80 ? -9.486 7.194 4.568 1.00 79.19 80 LEU A N 1
ATOM 601 C CA . LEU A 1 80 ? -8.607 7.619 5.659 1.00 79.19 80 LEU A CA 1
ATOM 602 C C . LEU A 1 80 ? -7.955 8.987 5.395 1.00 79.19 80 LEU A C 1
ATOM 604 O O . LEU A 1 80 ? -7.308 9.531 6.282 1.00 79.19 80 LEU A O 1
ATOM 608 N N . THR A 1 81 ? -8.064 9.514 4.172 1.00 75.50 81 THR A N 1
ATOM 609 C CA . THR A 1 81 ? -7.465 10.797 3.761 1.00 75.50 81 THR A CA 1
ATOM 610 C C . THR A 1 81 ? -8.461 11.949 3.626 1.00 75.50 81 THR A C 1
ATOM 612 O O . THR A 1 81 ? -8.045 13.037 3.235 1.00 75.50 81 THR A O 1
ATOM 615 N N . GLN A 1 82 ? -9.753 11.699 3.843 1.00 62.09 82 GLN A N 1
ATOM 616 C CA . GLN A 1 82 ? -10.805 12.724 3.897 1.00 62.09 82 GLN A CA 1
ATOM 617 C C . GLN A 1 82 ? -10.971 13.205 5.335 1.00 62.09 82 GLN A C 1
ATOM 619 O O . GLN A 1 82 ? -11.187 14.422 5.505 1.00 62.09 82 GLN A O 1
#

Mean predicted aligned error: 11.55 Å

Secondary structure (DSSP, 8-state):
--THHHHHHTT------------TTB-TTTSSB---TTTTTS-GGG-GGGGTGGG----HHHHHHHTTT-PPPHHHHHHH--

Sequence (82 aa):
MTKKEVVQVYRHLESDKKQQVAEPLTCPICLKENKCAVTAGLSIESCWCLTQSGKAKIDPELLAGLSGKACICQSCYQKLTQ

Foldseek 3Di:
DDPVVVVVVVPDPDDDDPDPQQPQQAAPPPRHGQQQQVVVVHDNVPGPCVVPVPQAPDDPVVCVVPPPRYHHHPVVRVVRRD

pLDDT: mean 73.8, std 17.44, range [39.44, 93.44]